Protein AF-A0AAD6QP79-F1 (afdb_monomer)

Organism: NCBI:txid444605

Secondary structure (DSSP, 8-state):
----GGGGTTTS-SSPPPPPTTS-HHHHHHHHHHT-SSTTTSPPHHHHHTSGGG---

Structure (mmCIF, N/CA/C/O backbone):
data_AF-A0AAD6QP79-F1
#
_entry.id   AF-A0AAD6QP79-F1
#
loop_
_atom_site.group_PDB
_atom_site.id
_atom_site.type_symbol
_atom_site.label_atom_id
_atom_site.label_alt_id
_atom_site.label_comp_id
_atom_site.label_asym_id
_atom_site.label_entity_id
_atom_site.label_seq_id
_atom_site.pdbx_PDB_ins_code
_atom_site.Cartn_x
_atom_site.Cartn_y
_atom_site.Cartn_z
_atom_site.occupancy
_atom_site.B_iso_or_equiv
_atom_site.auth_seq_id
_atom_site.auth_comp_id
_atom_site.auth_asym_id
_atom_site.auth_atom_id
_atom_site.pdbx_PDB_model_num
ATOM 1 N N . MET A 1 1 ? -9.473 25.334 -27.711 1.00 41.66 1 MET A N 1
ATOM 2 C CA . MET A 1 1 ? -10.150 24.446 -26.747 1.00 41.66 1 MET A CA 1
ATOM 3 C C . MET A 1 1 ? -9.044 23.578 -26.180 1.00 41.66 1 MET A C 1
ATOM 5 O O . MET A 1 1 ? -8.591 22.668 -26.856 1.00 41.66 1 MET A O 1
ATOM 9 N N . A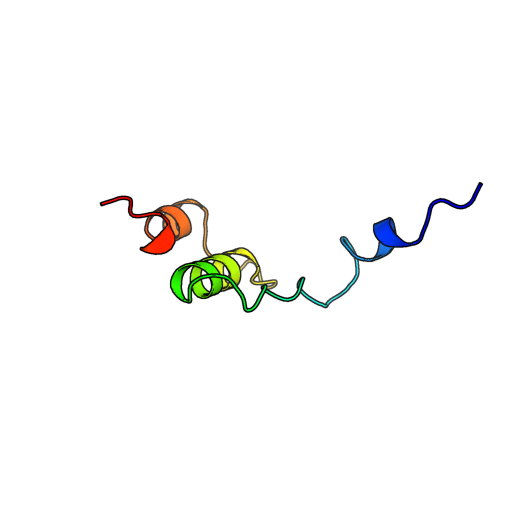SP A 1 2 ? -8.476 24.033 -25.066 1.00 49.25 2 ASP A N 1
ATOM 10 C CA . ASP A 1 2 ? -7.248 23.516 -24.454 1.00 49.25 2 ASP A CA 1
ATOM 11 C C . ASP A 1 2 ? -7.626 22.303 -23.597 1.00 49.25 2 ASP A C 1
ATOM 13 O O . ASP A 1 2 ? -8.452 22.427 -22.692 1.00 49.25 2 ASP A O 1
ATOM 17 N N . VAL A 1 3 ? -7.129 21.117 -23.943 1.00 58.72 3 VAL A N 1
ATOM 18 C CA . VAL A 1 3 ? -7.288 19.926 -23.100 1.00 58.72 3 VAL A CA 1
ATOM 19 C C . VAL A 1 3 ? -6.388 20.126 -21.874 1.00 58.72 3 VAL A C 1
ATOM 21 O O . VAL A 1 3 ? -5.169 20.158 -22.028 1.00 58.72 3 VAL A O 1
ATOM 24 N N . PRO A 1 4 ? -6.941 20.341 -20.667 1.00 50.91 4 PRO A N 1
ATOM 25 C CA . PRO A 1 4 ? -6.154 20.828 -19.544 1.00 50.91 4 PRO A CA 1
ATOM 26 C C . PRO A 1 4 ? -5.148 19.761 -19.108 1.00 50.91 4 PRO A C 1
ATOM 28 O O . PRO A 1 4 ? -5.455 18.567 -19.135 1.00 50.91 4 PRO A O 1
ATOM 31 N N . GLY A 1 5 ? -3.959 20.207 -18.685 1.00 54.53 5 GLY A N 1
ATOM 32 C CA . GLY A 1 5 ? -2.765 19.421 -18.327 1.00 54.53 5 GLY A CA 1
ATOM 33 C C . GLY A 1 5 ? -2.901 18.360 -17.222 1.00 54.53 5 GLY A C 1
ATOM 34 O O . GLY A 1 5 ? -1.896 17.919 -16.681 1.00 54.53 5 GLY A O 1
ATOM 35 N N . TYR A 1 6 ? -4.116 17.913 -16.912 1.00 52.62 6 TYR A N 1
ATOM 36 C CA . TYR A 1 6 ? -4.425 16.779 -16.047 1.00 52.62 6 TYR A CA 1
ATOM 37 C C . TYR A 1 6 ? -3.981 15.432 -16.645 1.00 52.62 6 TYR A C 1
ATOM 39 O O . TYR A 1 6 ? -3.635 14.506 -15.919 1.00 52.62 6 TYR A O 1
ATOM 47 N N . LEU A 1 7 ? -3.944 15.319 -17.979 1.00 54.16 7 LEU A N 1
ATOM 48 C CA . LEU A 1 7 ? -3.540 14.079 -18.655 1.00 54.16 7 LEU A CA 1
ATOM 49 C C . LEU A 1 7 ? -2.028 13.807 -18.579 1.00 54.16 7 LEU A C 1
ATOM 51 O O . LEU A 1 7 ? -1.614 12.664 -18.756 1.00 54.16 7 LEU A O 1
ATOM 55 N N . TYR A 1 8 ? -1.203 14.820 -18.299 1.00 50.69 8 TYR A N 1
ATOM 56 C CA . TYR A 1 8 ? 0.255 14.653 -18.244 1.00 50.69 8 TYR A CA 1
ATOM 57 C C . TYR A 1 8 ? 0.738 14.079 -16.898 1.00 50.69 8 TYR A C 1
ATOM 59 O O . TYR A 1 8 ? 1.823 13.517 -16.800 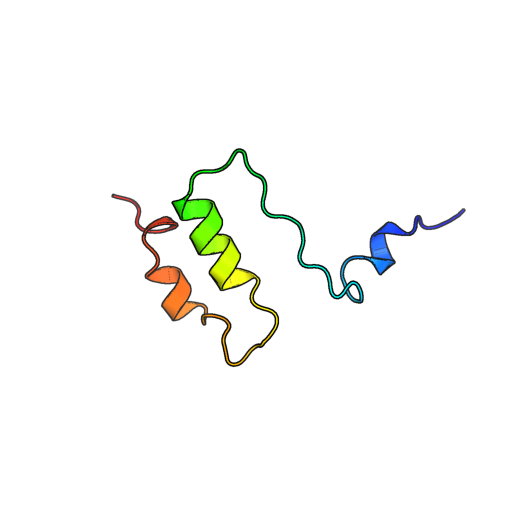1.00 50.69 8 TYR A O 1
ATOM 67 N N . THR A 1 9 ? -0.076 14.168 -15.846 1.00 52.91 9 THR A N 1
ATOM 68 C CA . THR A 1 9 ? 0.352 13.868 -14.470 1.00 52.91 9 THR A CA 1
ATOM 69 C C . THR A 1 9 ? 0.142 12.412 -14.054 1.00 52.91 9 THR A C 1
ATOM 71 O O . THR A 1 9 ? 0.476 12.054 -12.940 1.00 52.91 9 THR A O 1
ATOM 74 N N . ILE A 1 10 ? -0.430 11.550 -14.899 1.00 52.81 10 ILE A N 1
ATOM 75 C CA . ILE A 1 10 ? -0.742 10.163 -14.491 1.00 52.81 10 ILE A CA 1
ATOM 76 C C . ILE A 1 10 ? 0.236 9.147 -15.096 1.00 52.81 10 ILE A C 1
ATOM 78 O O . ILE A 1 10 ? 0.454 8.084 -14.522 1.00 52.81 10 ILE A O 1
ATOM 82 N N . GLY A 1 11 ? 0.831 9.472 -16.251 1.00 52.91 11 GLY A N 1
ATOM 83 C CA . GLY A 1 11 ? 1.763 8.590 -16.961 1.00 52.91 11 GLY A CA 1
ATOM 84 C C . GLY A 1 11 ? 3.249 8.904 -16.756 1.00 52.91 11 GLY A C 1
ATOM 85 O O . GLY A 1 11 ? 4.066 8.003 -16.927 1.00 52.91 11 GLY A O 1
ATOM 86 N N . ASP A 1 12 ? 3.600 10.148 -16.399 1.00 55.12 12 ASP A N 1
ATOM 87 C CA . ASP A 1 12 ? 4.991 10.644 -16.448 1.00 55.12 12 ASP A CA 1
ATOM 88 C C . ASP A 1 12 ? 5.480 11.341 -15.164 1.00 55.12 12 ASP A C 1
ATOM 90 O O . ASP A 1 12 ? 6.687 11.501 -14.973 1.00 55.12 12 ASP A O 1
ATOM 94 N N . SER A 1 13 ? 4.603 11.712 -14.220 1.00 57.66 13 SER A N 1
ATOM 95 C CA . SER A 1 13 ? 5.098 12.208 -12.932 1.00 57.66 13 SER A CA 1
ATOM 96 C C . SER A 1 13 ? 5.713 11.042 -12.163 1.00 57.66 13 SER A C 1
ATOM 98 O O . SER A 1 13 ? 5.058 10.048 -11.854 1.00 57.66 13 SER A O 1
ATOM 100 N N . GLN A 1 14 ? 7.001 11.145 -11.840 1.00 57.09 14 GLN A N 1
ATOM 101 C CA . GLN A 1 14 ? 7.653 10.198 -10.930 1.00 57.09 14 GLN A CA 1
ATOM 102 C C . GLN A 1 14 ? 7.025 10.209 -9.526 1.00 57.09 14 GLN A C 1
ATOM 104 O O . GLN A 1 14 ? 7.283 9.302 -8.735 1.00 57.09 14 GLN A O 1
ATOM 109 N N . ASP A 1 15 ? 6.181 11.200 -9.250 1.00 62.53 15 ASP A N 1
ATOM 110 C CA . ASP A 1 15 ? 5.439 11.359 -8.015 1.00 62.53 15 ASP A CA 1
ATOM 111 C C . ASP A 1 15 ? 4.230 10.418 -7.979 1.00 62.53 15 ASP A C 1
ATOM 113 O O . ASP A 1 15 ? 3.318 10.505 -8.806 1.00 62.53 15 ASP A O 1
ATOM 117 N N . LEU A 1 16 ? 4.218 9.514 -6.995 1.00 66.50 16 LEU A N 1
ATOM 118 C CA . LEU A 1 16 ? 3.003 8.803 -6.604 1.00 66.50 16 LEU A CA 1
ATOM 119 C C . LEU A 1 16 ? 1.930 9.828 -6.196 1.00 66.50 16 LEU A C 1
ATOM 121 O O . LEU A 1 16 ? 2.265 10.838 -5.565 1.00 66.50 16 LEU A O 1
ATOM 125 N N . PRO A 1 17 ? 0.637 9.554 -6.453 1.00 71.62 17 PRO A N 1
ATOM 126 C CA . PRO A 1 17 ? -0.418 10.347 -5.842 1.00 71.62 17 PRO A CA 1
ATOM 127 C C . PRO A 1 17 ? -0.247 10.302 -4.320 1.00 71.62 17 PRO A C 1
ATOM 129 O O . PRO A 1 17 ? -0.046 9.233 -3.738 1.00 71.62 17 PRO A O 1
ATOM 132 N N . GLN A 1 18 ? -0.303 11.466 -3.672 1.00 79.56 18 GLN A N 1
ATOM 133 C CA . GLN A 1 18 ? -0.220 11.520 -2.217 1.00 79.56 18 GLN A CA 1
ATOM 134 C C . GLN A 1 18 ? -1.392 10.743 -1.612 1.00 79.56 18 GLN A C 1
ATOM 136 O O . GLN A 1 18 ? -2.552 10.986 -1.953 1.00 79.56 18 GLN A O 1
ATOM 141 N N . ILE A 1 19 ? -1.083 9.814 -0.706 1.00 85.62 19 ILE A N 1
ATOM 142 C CA . ILE A 1 19 ? -2.106 9.068 0.026 1.00 85.62 19 ILE A CA 1
ATOM 143 C C . ILE A 1 19 ? -2.839 10.054 0.953 1.00 85.62 19 ILE A C 1
ATOM 145 O O . ILE A 1 19 ? -2.179 10.766 1.716 1.00 85.62 19 ILE A O 1
ATOM 149 N N . PRO A 1 20 ? -4.184 10.115 0.920 1.00 87.94 20 PRO A N 1
ATOM 150 C CA . PRO A 1 20 ? -4.943 11.001 1.795 1.00 87.94 20 PRO A CA 1
ATOM 151 C C . PRO A 1 20 ? -4.651 10.726 3.276 1.00 87.94 20 PRO A C 1
ATOM 153 O O . PRO A 1 20 ? -4.625 9.578 3.714 1.00 87.94 20 PRO A O 1
ATOM 156 N N . SER A 1 21 ? -4.492 11.774 4.085 1.00 89.31 21 SER A N 1
ATOM 157 C CA . SER A 1 21 ? -4.252 11.626 5.529 1.00 89.31 21 SER A CA 1
ATOM 158 C C . SER A 1 21 ? -5.493 11.190 6.319 1.00 89.31 21 SER A C 1
ATOM 160 O O . SER A 1 21 ? -5.353 10.686 7.432 1.00 89.31 21 SER A O 1
ATOM 162 N N . SER A 1 22 ? -6.689 11.366 5.748 1.00 94.38 22 SER A N 1
ATOM 163 C CA . SER A 1 22 ? -7.993 11.147 6.387 1.00 94.38 22 SER A CA 1
ATOM 164 C C . SER A 1 22 ? -8.470 9.692 6.425 1.00 94.38 22 SER A C 1
ATOM 166 O O . SER A 1 22 ? -9.520 9.424 7.007 1.00 94.38 22 SER A O 1
ATOM 168 N N . ILE A 1 23 ? -7.748 8.762 5.799 1.00 93.31 23 ILE A N 1
ATOM 169 C CA . ILE A 1 23 ? -8.087 7.332 5.820 1.00 93.31 23 ILE A CA 1
ATOM 170 C C . ILE A 1 23 ? -7.392 6.617 6.988 1.00 93.31 23 ILE A C 1
ATOM 172 O O . ILE A 1 23 ? -6.453 7.154 7.585 1.00 93.31 23 ILE A O 1
ATOM 176 N N . SER A 1 24 ? -7.854 5.408 7.316 1.00 94.69 24 SER A N 1
ATOM 177 C CA . SER A 1 24 ? -7.240 4.579 8.359 1.00 94.69 24 SER A CA 1
ATOM 178 C C . SER A 1 24 ? -5.799 4.206 8.010 1.00 94.69 24 SER A C 1
ATOM 180 O O . SER A 1 24 ? -5.423 4.165 6.839 1.00 94.69 24 SER A O 1
ATOM 182 N N . ASP A 1 25 ? -4.988 3.903 9.021 1.00 94.44 25 ASP A N 1
AT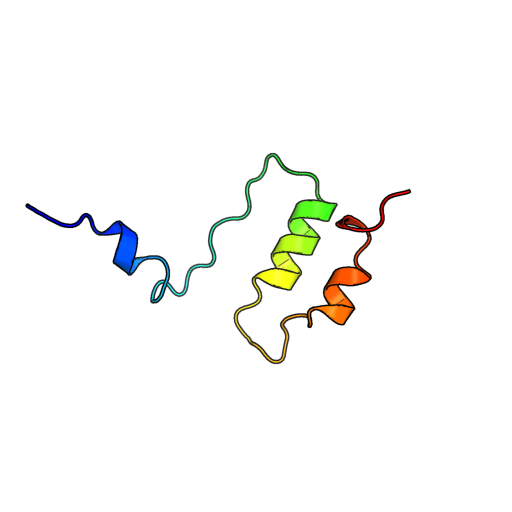OM 183 C CA . ASP A 1 25 ? -3.593 3.517 8.791 1.00 94.44 25 ASP A CA 1
ATOM 184 C C . ASP A 1 25 ? -3.481 2.202 8.004 1.00 94.44 25 ASP A C 1
ATOM 186 O O . ASP A 1 25 ? -2.631 2.107 7.122 1.00 94.44 25 ASP A O 1
ATOM 190 N N . ASP A 1 26 ? -4.418 1.264 8.184 1.00 94.44 26 ASP A N 1
ATOM 191 C CA . ASP A 1 26 ? -4.502 0.046 7.363 1.00 94.44 26 ASP A CA 1
ATOM 192 C C . ASP A 1 26 ? -4.776 0.356 5.884 1.00 94.44 26 ASP A C 1
ATOM 194 O O . ASP A 1 26 ? -4.207 -0.276 4.994 1.00 94.44 26 ASP A O 1
ATOM 198 N N . ALA A 1 27 ? -5.619 1.357 5.599 1.00 93.69 27 ALA A N 1
ATOM 199 C CA . ALA A 1 27 ? -5.879 1.797 4.230 1.00 93.69 27 ALA A CA 1
ATOM 200 C C . ALA A 1 27 ? -4.648 2.482 3.617 1.00 93.69 27 ALA A C 1
ATOM 202 O O . ALA A 1 27 ? -4.373 2.316 2.427 1.00 93.69 27 ALA A O 1
ATOM 203 N N . LYS A 1 28 ? -3.890 3.240 4.424 1.00 94.50 28 LYS A N 1
ATOM 204 C CA . LYS A 1 28 ? -2.624 3.846 3.988 1.00 94.50 28 LYS A CA 1
ATOM 205 C C . LYS A 1 28 ? -1.580 2.780 3.679 1.00 94.50 28 LYS A C 1
ATOM 207 O O . LYS A 1 28 ? -0.941 2.885 2.634 1.00 94.50 28 LYS A O 1
ATOM 212 N N . ASP A 1 29 ? -1.419 1.771 4.538 1.00 94.88 29 ASP A N 1
ATOM 213 C CA . ASP A 1 29 ? -0.458 0.687 4.301 1.00 94.88 29 ASP A CA 1
ATOM 214 C C . ASP A 1 29 ? -0.828 -0.099 3.040 1.00 94.88 29 ASP A C 1
ATOM 216 O O . ASP A 1 29 ? 0.004 -0.240 2.141 1.00 94.88 29 ASP A O 1
ATOM 220 N N . PHE A 1 30 ? -2.105 -0.468 2.893 1.00 95.56 30 PHE A N 1
ATOM 221 C CA . PHE A 1 30 ? -2.609 -1.159 1.707 1.00 95.56 30 PHE A CA 1
ATOM 222 C C . PHE A 1 30 ? -2.306 -0.389 0.412 1.00 95.56 30 PHE A C 1
ATOM 224 O O . PHE A 1 30 ? -1.717 -0.933 -0.526 1.00 95.56 30 PHE A O 1
ATOM 231 N N . LEU A 1 31 ? -2.643 0.907 0.358 1.00 93.75 31 LEU A N 1
ATOM 232 C CA . LEU A 1 31 ? -2.329 1.752 -0.800 1.00 93.75 31 LEU A CA 1
ATOM 233 C C . LEU A 1 31 ? -0.816 1.894 -1.018 1.00 93.75 31 LEU A C 1
ATOM 235 O O . LEU A 1 31 ? -0.366 1.906 -2.165 1.00 93.75 31 LEU A O 1
ATOM 239 N N . GLY A 1 32 ? -0.027 1.946 0.056 1.00 92.31 32 GLY A N 1
ATOM 240 C CA . GLY A 1 32 ? 1.431 1.946 -0.001 1.00 92.31 32 GLY A CA 1
ATOM 241 C C . GLY A 1 32 ? 2.002 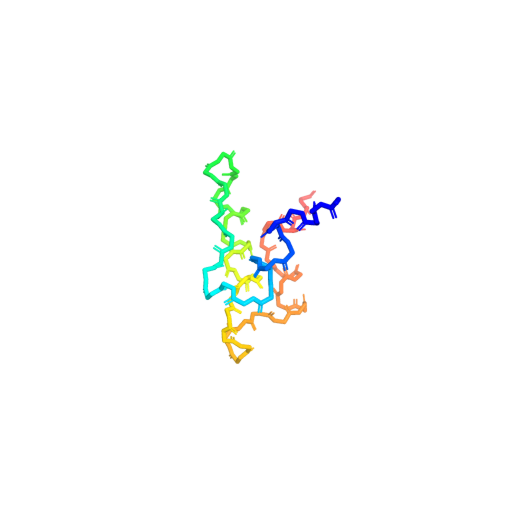0.705 -0.690 1.00 92.31 32 GLY A C 1
ATOM 242 O O . GLY A 1 32 ? 2.937 0.835 -1.478 1.00 92.31 32 GLY A O 1
ATOM 243 N N . LYS A 1 33 ? 1.413 -0.480 -0.469 1.00 93.88 33 LYS A N 1
ATOM 244 C CA . LYS A 1 33 ? 1.783 -1.728 -1.167 1.00 93.88 33 LYS A CA 1
ATOM 245 C C . LYS A 1 33 ? 1.327 -1.746 -2.628 1.00 93.88 33 LYS A C 1
ATOM 247 O O . LYS A 1 33 ? 2.077 -2.202 -3.492 1.00 93.88 33 LYS A O 1
ATOM 252 N N . CYS A 1 34 ? 0.140 -1.213 -2.919 1.00 92.88 34 CYS A N 1
ATOM 253 C CA . CYS A 1 34 ? -0.405 -1.121 -4.278 1.00 92.88 34 CYS A CA 1
AT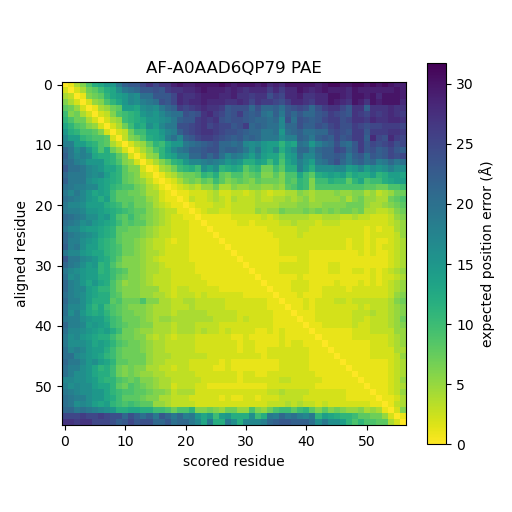OM 254 C C . CYS A 1 34 ? 0.413 -0.192 -5.186 1.00 92.88 34 CYS A C 1
ATOM 256 O O . CYS A 1 34 ? 0.609 -0.476 -6.369 1.00 92.88 34 CYS A O 1
ATOM 258 N N . LEU A 1 35 ? 0.872 0.939 -4.647 1.00 89.75 35 LEU A N 1
ATOM 259 C CA . LEU A 1 35 ? 1.444 2.034 -5.433 1.00 89.75 35 LEU A CA 1
ATOM 260 C C . LEU A 1 35 ? 2.980 1.992 -5.534 1.00 89.75 35 LEU A C 1
ATOM 262 O O . LEU A 1 35 ? 3.588 2.937 -6.032 1.00 89.75 35 LEU A O 1
ATOM 266 N N . VAL A 1 36 ? 3.637 0.896 -5.134 1.00 89.75 36 VAL A N 1
ATOM 267 C CA . VAL A 1 36 ? 5.098 0.745 -5.274 1.00 89.75 36 VAL A CA 1
ATOM 268 C C . VAL A 1 36 ? 5.513 0.782 -6.751 1.00 89.75 36 VAL A C 1
ATOM 270 O O . VAL A 1 36 ? 5.116 -0.062 -7.552 1.00 89.75 36 VAL A O 1
ATOM 273 N N . ARG A 1 37 ? 6.371 1.744 -7.117 1.00 84.62 37 ARG A N 1
ATOM 274 C CA . ARG A 1 37 ? 6.819 1.949 -8.508 1.00 84.62 37 ARG A CA 1
ATOM 275 C C . ARG A 1 37 ? 7.664 0.798 -9.046 1.00 84.62 37 ARG A C 1
ATOM 277 O O . ARG A 1 37 ? 7.545 0.425 -10.211 1.00 84.62 37 ARG A O 1
ATOM 284 N N . ASN A 1 38 ? 8.555 0.265 -8.213 1.00 87.69 38 ASN A N 1
ATOM 285 C CA . ASN A 1 38 ? 9.376 -0.873 -8.597 1.00 87.69 38 ASN A CA 1
ATOM 286 C C . ASN A 1 38 ? 8.498 -2.129 -8.632 1.00 87.69 38 ASN A C 1
ATOM 288 O O . ASN A 1 38 ? 8.132 -2.654 -7.584 1.00 87.69 38 ASN A O 1
ATOM 292 N N . ALA A 1 39 ? 8.200 -2.626 -9.832 1.00 89.88 39 ALA A N 1
ATOM 293 C CA . ALA A 1 39 ? 7.359 -3.803 -10.022 1.00 89.88 39 ALA A CA 1
ATOM 294 C C . ALA A 1 39 ? 7.884 -5.052 -9.293 1.00 89.88 39 ALA A C 1
ATOM 296 O O . ALA A 1 39 ? 7.080 -5.870 -8.870 1.00 89.88 39 ALA A O 1
ATOM 297 N N . ALA A 1 40 ? 9.202 -5.177 -9.093 1.00 93.44 40 ALA A N 1
ATOM 298 C CA . ALA A 1 40 ? 9.799 -6.291 -8.352 1.00 93.44 40 ALA A CA 1
ATOM 299 C C . ALA A 1 40 ? 9.638 -6.172 -6.825 1.00 93.44 40 ALA A C 1
ATOM 301 O O . ALA A 1 40 ? 10.000 -7.090 -6.098 1.00 93.44 40 ALA A O 1
ATOM 302 N N . GLN A 1 41 ? 9.181 -5.024 -6.320 1.00 92.06 41 GLN A N 1
ATOM 303 C CA . GLN A 1 41 ? 8.900 -4.779 -4.898 1.00 92.06 41 GLN A CA 1
ATOM 304 C C . GLN A 1 41 ? 7.408 -4.543 -4.632 1.00 92.06 41 GLN A C 1
ATOM 306 O O . GLN A 1 41 ? 6.985 -4.503 -3.479 1.00 92.06 41 GLN A O 1
ATOM 311 N N . A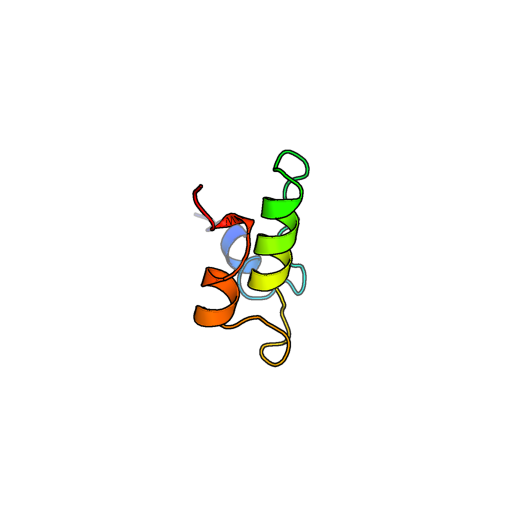RG A 1 42 ? 6.617 -4.345 -5.691 1.00 94.81 42 ARG A N 1
ATOM 312 C CA . ARG A 1 42 ? 5.171 -4.176 -5.613 1.00 94.81 42 ARG A CA 1
ATOM 313 C C . ARG A 1 42 ? 4.520 -5.517 -5.334 1.00 94.81 42 ARG A C 1
ATOM 315 O O . ARG A 1 42 ? 4.855 -6.507 -5.977 1.00 94.81 42 ARG A O 1
ATOM 322 N N . TRP A 1 43 ? 3.567 -5.510 -4.417 1.00 96.94 43 TRP A N 1
ATOM 323 C CA . TRP A 1 43 ? 2.799 -6.704 -4.108 1.00 96.94 43 TRP A CA 1
ATOM 324 C C . TRP A 1 43 ? 1.946 -7.125 -5.307 1.00 96.94 43 TRP A C 1
ATOM 326 O O . TRP A 1 43 ? 1.410 -6.294 -6.048 1.00 96.94 43 TRP A O 1
ATOM 336 N N . SER A 1 44 ? 1.852 -8.434 -5.500 1.00 96.75 44 SER A N 1
ATOM 337 C CA . SER A 1 44 ? 0.931 -9.072 -6.433 1.00 96.75 44 SER A CA 1
ATOM 338 C C . SER A 1 44 ? -0.518 -8.938 -5.962 1.00 96.75 44 SER A C 1
ATOM 340 O O . SER A 1 44 ? -0.792 -8.596 -4.813 1.00 96.75 44 SER A O 1
ATOM 342 N N . ALA A 1 45 ? -1.466 -9.215 -6.860 1.00 96.12 45 ALA A N 1
ATOM 343 C CA . ALA A 1 45 ? -2.880 -9.219 -6.499 1.00 96.12 45 ALA A CA 1
ATOM 344 C C . ALA A 1 45 ? -3.175 -10.236 -5.383 1.00 96.12 45 ALA A C 1
ATOM 346 O O . ALA A 1 45 ? -3.891 -9.899 -4.4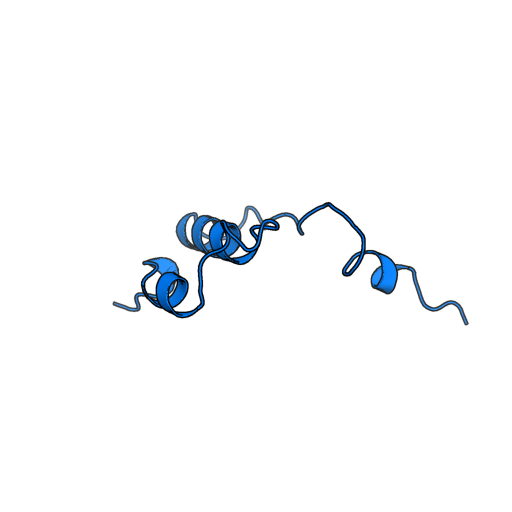48 1.00 96.12 45 ALA A O 1
ATOM 347 N N . ASP A 1 46 ? -2.581 -11.430 -5.450 1.00 97.12 46 ASP A N 1
ATOM 348 C CA . ASP A 1 46 ? -2.750 -12.472 -4.435 1.00 97.12 46 ASP A CA 1
ATOM 349 C C . ASP A 1 46 ? -2.212 -12.027 -3.065 1.00 97.12 46 ASP A C 1
ATOM 351 O O . ASP A 1 46 ? -2.907 -12.154 -2.065 1.00 97.12 46 ASP A O 1
ATOM 355 N N . GLU A 1 47 ? -1.024 -11.413 -3.007 1.00 96.44 47 GLU A N 1
ATOM 356 C CA . GLU A 1 47 ? -0.478 -10.870 -1.750 1.00 96.44 47 GLU A CA 1
ATOM 357 C C . GLU A 1 47 ? -1.341 -9.734 -1.182 1.00 96.44 47 GLU A C 1
ATOM 359 O O . GLU A 1 47 ? -1.520 -9.630 0.030 1.00 96.44 47 GLU A O 1
ATOM 364 N N . LEU A 1 48 ? -1.885 -8.869 -2.045 1.00 96.44 48 LEU A N 1
ATOM 365 C CA . LEU A 1 48 ? -2.761 -7.776 -1.622 1.00 96.44 48 LEU A CA 1
ATOM 366 C C . LEU A 1 48 ? -4.081 -8.292 -1.035 1.00 96.44 48 LEU A C 1
ATOM 368 O O . LEU A 1 48 ? -4.591 -7.684 -0.097 1.00 96.44 48 LEU A O 1
ATOM 372 N N . LEU A 1 49 ? -4.624 -9.399 -1.549 1.00 95.00 49 LEU A N 1
ATOM 373 C CA . LEU A 1 49 ? -5.854 -10.008 -1.028 1.00 95.00 49 LEU A CA 1
ATOM 374 C C . LEU A 1 49 ? -5.701 -10.525 0.410 1.00 95.00 49 LEU A C 1
ATOM 376 O O . LEU A 1 49 ? -6.675 -10.517 1.156 1.00 95.00 49 LEU A O 1
ATOM 380 N N . GLU A 1 50 ? -4.487 -10.893 0.818 1.00 94.88 50 GLU A N 1
ATOM 381 C CA . GLU A 1 50 ? -4.170 -11.335 2.183 1.00 94.88 50 GLU A CA 1
ATOM 382 C C . GLU A 1 5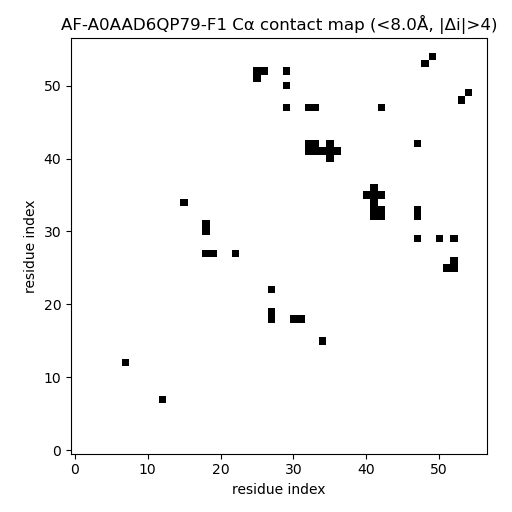0 ? -3.967 -10.165 3.170 1.00 94.88 50 GLU A C 1
ATOM 384 O O . GLU A 1 50 ? -3.749 -10.372 4.366 1.00 94.88 50 GLU A O 1
ATOM 389 N N . HIS A 1 51 ? -4.009 -8.912 2.703 1.00 95.44 51 HIS A N 1
ATOM 390 C CA . HIS A 1 51 ? -3.777 -7.752 3.557 1.00 95.44 51 HIS A CA 1
ATOM 391 C C . HIS A 1 51 ? -4.961 -7.506 4.520 1.00 95.44 51 HIS A C 1
ATOM 393 O O . HIS A 1 51 ? -6.113 -7.479 4.080 1.00 95.44 51 HIS A O 1
ATOM 399 N N . PRO A 1 52 ? -4.719 -7.206 5.816 1.00 92.56 52 PRO A N 1
ATOM 400 C CA . PRO A 1 52 ? -5.774 -7.050 6.826 1.00 92.56 52 PRO A CA 1
ATOM 401 C C . PRO A 1 52 ? -6.813 -5.969 6.498 1.00 92.56 52 PRO A C 1
ATOM 403 O O . PRO A 1 52 ? -7.965 -6.110 6.887 1.00 92.56 52 PRO A O 1
ATOM 406 N N . PHE A 1 53 ? -6.451 -4.940 5.724 1.00 94.50 53 PHE A N 1
ATOM 407 C CA . PHE A 1 53 ? -7.401 -3.941 5.202 1.00 94.50 53 PHE A CA 1
ATOM 408 C C . PHE A 1 53 ? -8.582 -4.553 4.424 1.00 94.50 53 PHE A C 1
ATOM 410 O O . PHE A 1 53 ? -9.684 -4.013 4.472 1.00 94.50 53 PHE A O 1
ATOM 417 N N . LEU A 1 54 ? -8.353 -5.653 3.696 1.00 92.31 54 LEU A N 1
ATOM 418 C CA . LEU A 1 54 ? -9.386 -6.367 2.938 1.00 92.31 54 LEU A CA 1
ATOM 419 C C . LEU A 1 54 ? -10.001 -7.530 3.719 1.00 92.31 54 LEU A C 1
ATOM 421 O O . LEU A 1 54 ? -10.990 -8.110 3.268 1.00 92.31 54 LEU A O 1
ATOM 425 N N . SER A 1 55 ? -9.442 -7.854 4.884 1.00 85.00 55 SER A N 1
ATOM 426 C CA . SER A 1 55 ? -10.018 -8.844 5.779 1.00 85.00 55 SER A CA 1
ATOM 427 C C . SER A 1 55 ? -11.285 -8.255 6.392 1.00 85.00 55 SER A C 1
ATOM 429 O O . SER A 1 55 ? -11.260 -7.484 7.351 1.00 85.00 55 SER A O 1
ATOM 431 N N . VAL A 1 56 ? -12.419 -8.571 5.774 1.00 68.19 56 VAL A N 1
ATOM 432 C CA . VAL A 1 56 ? -13.730 -8.366 6.379 1.00 68.19 56 VAL A CA 1
ATOM 433 C C . VAL A 1 56 ? -13.841 -9.379 7.514 1.00 68.19 56 VAL A C 1
ATOM 435 O O . VAL A 1 56 ? -13.745 -10.581 7.270 1.00 68.19 56 VAL A O 1
ATOM 438 N N . GLY A 1 57 ? -14.000 -8.886 8.743 1.00 56.62 57 GLY A N 1
ATOM 439 C CA . GLY A 1 57 ? -14.410 -9.722 9.874 1.00 56.62 57 GLY A CA 1
ATOM 440 C C . GLY A 1 57 ? -15.768 -10.367 9.632 1.00 56.62 57 GLY A C 1
ATOM 441 O O . GLY A 1 57 ? -16.671 -9.653 9.138 1.00 56.62 57 GLY A O 1
#

Foldseek 3Di:
DDPDPPVVCPPPPPDDDDDDPPDDPLVVVLVVLCRDPPP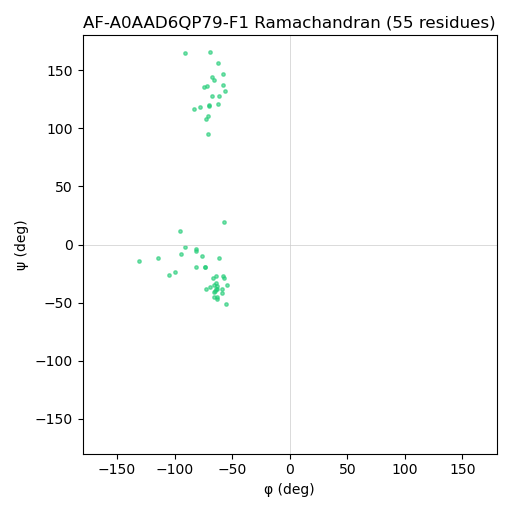VSRDDPVRSCPRVVNPDD

InterPro domains:
  IPR011009 Protein kinase-like domain superfamily [SSF56112] (6-55)
  IPR052751 Plant MAP kinase kinase kinase [PTHR48011] (6-54)

Nearest PDB structures (foldseek):
  7jv1-assembly1_C  TM=8.420E-01  e=1.544E-02  Oryctolagus cuniculus
  2x7f-assembly3_C  TM=7.685E-01  e=1.074E-02  Homo sapiens
  3fme-assembly1_A  TM=7.568E-01  e=1.920E-02  Homo sapiens
  6qfl-assembly1_A  TM=6.980E-01  e=7.092E-02  Homo sapiens
  8tuc-assembly1_A  TM=8.078E-01  e=1.576E-01  Homo sapiens

Solvent-accessible surface area (backbone atoms only — not comparable to full-atom values): 3858 Å² total; per-residue (Å²): 138,80,81,67,77,69,76,57,57,77,84,67,49,89,64,71,81,81,76,71,84,89,57,56,70,52,54,51,51,52,50,54,41,69,64,40,83,54,69,94,76,27,60,50,72,73,60,54,63,72,33,70,72,66,57,76,129

Mean predicted aligned error: 9.3 Å

Sequence (57 aa):
MDVPGYLYTIGDSQDLPQIPSSISDDAKDFLGKCLVRNAAQRWSADELLEHPFLSVG

pLDDT: mean 80.41, std 17.91, range [41.66, 97.12]

Radius of gyration: 14.66 Å; Cα contacts (8 Å, |Δi|>4): 27; chains: 1; bounding box: 24×37×37 Å